Protein AF-A0A497DHI2-F1 (afdb_monomer)

Radius of gyration: 17.12 Å; Cα contacts (8 Å, |Δi|>4): 77; chains: 1; bounding box: 38×23×52 Å

Foldseek 3Di:
DLLLQLLQQLVVCVVPDPCSNLRS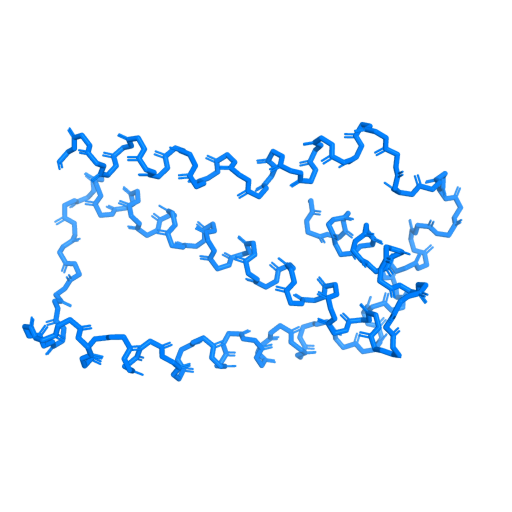LVLSLLLVVLLVVLVVLVCCLVVVDDPDQPDPDPVVSVVVCPVVSVVSSVVSCVVCDPVNVVVSVVVCPPPDRSNDPVNVVVSCCSRCVSVVVSCVSVVVD

Secondary structure (DSSP, 8-state):
-HHHHHHHHHHHHTTT-S-HHHHHHHHHHHHHHHHHHHHHHHHHHHH------S-S-HHHHHHHHHHHHHHHHHHHHHHT-HHHHHHHHHTTTTSS-S-SHHHHHHHHHHHHHHHHHHHHHHH--

Sequence (125 aa):
MYKLTFVYFYQLSQKRNPNPRFVALSYVALTALFQFAFLLGLFKYILGFIVHRFDENYSLNKLYLIPFVLLWLFVFEIIYNKKRTKRILDSYIDKPKVTNLKNTFLVLLFMLVPLIIGIYLFNNG

Solvent-accessible surface area (backbone atoms only — not comparable to full-atom values): 7063 Å² total; per-residue (Å²): 106,64,68,58,45,26,52,31,38,24,65,65,28,56,82,77,42,99,55,18,66,60,55,11,48,50,54,40,48,51,42,52,49,50,48,50,52,33,50,52,50,49,49,25,69,76,70,65,54,79,80,75,74,93,52,91,49,69,70,59,50,54,56,66,45,47,62,54,53,52,50,52,50,51,52,46,51,64,69,56,28,74,73,50,46,48,56,56,51,60,77,46,65,93,48,76,74,60,82,35,75,70,46,50,52,50,45,48,48,70,54,43,49,50,53,54,51,40,49,58,57,64,71,77,100

Structure (mmCIF, N/CA/C/O backbone):
data_AF-A0A497DHI2-F1
#
_entry.id   AF-A0A497DHI2-F1
#
loop_
_atom_site.group_PDB
_atom_site.id
_atom_site.type_symbol
_atom_site.label_atom_id
_atom_site.label_alt_id
_atom_site.label_comp_id
_atom_site.label_asym_id
_atom_site.label_entity_id
_atom_site.label_seq_id
_atom_site.pdbx_PDB_ins_code
_atom_site.Cartn_x
_atom_site.Cartn_y
_atom_site.Cartn_z
_atom_site.occupancy
_atom_site.B_iso_or_equiv
_atom_site.auth_seq_id
_atom_site.auth_comp_id
_atom_site.auth_asym_id
_atom_site.auth_atom_id
_atom_site.pdbx_PDB_model_num
ATOM 1 N N . MET A 1 1 ? 4.513 -4.452 6.847 1.00 86.94 1 MET A N 1
ATOM 2 C CA . MET A 1 1 ? 4.160 -3.017 6.776 1.00 86.94 1 MET A CA 1
ATOM 3 C C . MET A 1 1 ? 2.736 -2.765 6.300 1.00 86.94 1 MET A C 1
ATOM 5 O O . MET A 1 1 ? 2.036 -2.043 6.985 1.00 86.94 1 MET A O 1
ATOM 9 N N . TYR A 1 2 ? 2.229 -3.446 5.266 1.00 88.06 2 TYR A N 1
ATOM 10 C CA . TYR A 1 2 ? 0.840 -3.274 4.797 1.00 88.06 2 TYR A CA 1
ATOM 11 C C . TYR A 1 2 ? -0.266 -3.371 5.864 1.00 88.06 2 TYR A C 1
ATOM 13 O O . TYR A 1 2 ? -1.216 -2.598 5.820 1.00 88.06 2 TYR A O 1
ATOM 21 N N . LYS A 1 3 ? -0.153 -4.275 6.852 1.00 90.19 3 LYS A N 1
ATOM 22 C CA . LYS A 1 3 ? -1.099 -4.333 7.989 1.00 90.19 3 LYS A CA 1
ATOM 23 C C . LYS A 1 3 ? -1.042 -3.067 8.855 1.00 90.19 3 LYS A C 1
ATOM 25 O O . LYS A 1 3 ? -2.082 -2.555 9.239 1.00 90.19 3 LYS A O 1
ATOM 30 N N . LEU A 1 4 ? 0.161 -2.552 9.119 1.00 89.44 4 LEU A N 1
ATOM 31 C CA . LEU A 1 4 ? 0.370 -1.313 9.873 1.00 89.44 4 LEU A CA 1
ATOM 32 C C . LEU A 1 4 ? -0.211 -0.117 9.112 1.00 89.44 4 LEU A C 1
ATOM 34 O O . LEU A 1 4 ? -0.986 0.638 9.684 1.00 89.44 4 LEU A O 1
ATOM 38 N N . THR A 1 5 ? 0.103 0.002 7.819 1.00 90.25 5 THR A N 1
ATOM 39 C CA . THR A 1 5 ? -0.446 1.026 6.919 1.00 90.25 5 THR A CA 1
ATOM 40 C C . THR A 1 5 ? -1.971 0.969 6.882 1.00 90.25 5 THR A C 1
ATOM 42 O O . THR A 1 5 ? -2.628 1.994 7.041 1.00 90.25 5 THR A O 1
ATOM 45 N N . PHE A 1 6 ? -2.542 -0.234 6.764 1.00 92.56 6 PHE A N 1
ATOM 46 C CA . PHE A 1 6 ? -3.987 -0.438 6.814 1.00 92.56 6 PHE A CA 1
ATOM 47 C C . PHE A 1 6 ? -4.583 0.094 8.122 1.00 92.56 6 PHE A C 1
ATOM 49 O O . PHE A 1 6 ? -5.478 0.929 8.093 1.00 92.56 6 PHE A O 1
ATOM 56 N N . VAL A 1 7 ? -4.080 -0.357 9.276 1.00 91.31 7 VAL A N 1
ATOM 57 C CA . VAL A 1 7 ? -4.628 0.045 10.582 1.00 91.31 7 VAL A CA 1
ATOM 58 C C . VAL A 1 7 ? -4.444 1.544 10.827 1.00 91.31 7 VAL A C 1
ATOM 60 O O . VAL A 1 7 ? -5.351 2.188 11.347 1.00 91.31 7 VAL A O 1
ATOM 63 N N . TYR A 1 8 ? -3.317 2.115 10.400 1.00 91.94 8 TYR A N 1
ATOM 64 C CA . TYR A 1 8 ? -3.043 3.547 10.487 1.00 91.94 8 TYR A CA 1
ATOM 65 C C . TYR A 1 8 ? -4.104 4.372 9.747 1.00 91.94 8 TYR A C 1
ATOM 67 O O . TYR A 1 8 ? -4.775 5.211 10.351 1.00 91.94 8 TYR A O 1
ATOM 75 N N . PHE A 1 9 ? -4.316 4.095 8.456 1.00 91.50 9 PHE A N 1
ATOM 76 C CA . PHE A 1 9 ? -5.312 4.817 7.662 1.00 91.50 9 PHE A CA 1
ATOM 77 C C . PHE A 1 9 ? -6.747 4.479 8.073 1.00 91.50 9 PHE A C 1
ATOM 79 O O . PHE A 1 9 ? -7.627 5.332 7.961 1.00 91.50 9 PHE A O 1
ATOM 86 N N . TYR A 1 10 ? -6.993 3.281 8.604 1.00 90.88 10 TYR A N 1
ATOM 87 C CA . TYR A 1 10 ? -8.290 2.911 9.164 1.00 90.88 10 TYR A CA 1
ATOM 88 C C . TYR A 1 10 ? -8.628 3.783 10.375 1.00 90.88 10 TYR A C 1
ATOM 90 O O . TYR A 1 10 ? -9.668 4.431 10.382 1.00 90.88 10 TYR A O 1
ATOM 98 N N . GLN A 1 11 ? -7.728 3.877 11.361 1.00 89.44 11 GLN A N 1
ATOM 99 C CA . GLN A 1 11 ? -7.923 4.714 12.551 1.00 89.44 11 GLN A CA 1
ATOM 100 C C . GLN A 1 11 ? -8.042 6.204 12.195 1.00 89.44 11 GLN A C 1
ATOM 102 O O . GLN A 1 11 ? -8.853 6.918 12.785 1.00 89.44 11 GLN A O 1
ATOM 107 N N . LEU A 1 12 ? -7.272 6.674 11.207 1.00 89.00 12 LEU A N 1
ATOM 108 C CA . LEU A 1 12 ? -7.329 8.058 10.732 1.00 89.00 12 LEU A CA 1
ATOM 109 C C . LEU A 1 12 ? -8.665 8.382 10.044 1.00 89.00 12 LEU A C 1
ATOM 111 O O . LEU A 1 12 ? -9.247 9.443 10.271 1.00 89.00 12 LEU A O 1
ATOM 115 N N . SER A 1 13 ? -9.162 7.466 9.210 1.00 89.62 13 SER A N 1
ATOM 116 C CA . SER A 1 13 ? -10.398 7.654 8.442 1.00 89.62 13 SER A CA 1
ATOM 117 C C . SER A 1 13 ? -11.666 7.369 9.244 1.00 89.62 13 SER A C 1
ATOM 119 O O . SER A 1 13 ? -12.710 7.921 8.907 1.00 89.62 13 SER A O 1
ATOM 121 N N . GLN A 1 14 ? -11.581 6.600 10.334 1.00 86.38 14 GLN A N 1
ATOM 122 C CA . GLN A 1 14 ? -12.720 6.236 11.185 1.00 86.38 14 GLN A CA 1
ATOM 123 C C . GLN A 1 14 ? -13.479 7.452 11.734 1.00 86.38 14 GLN A C 1
ATOM 125 O O . GLN A 1 14 ? -14.683 7.375 11.945 1.00 86.38 14 GLN A O 1
ATOM 130 N N . LYS A 1 15 ? -12.793 8.585 11.932 1.00 77.88 15 LYS A N 1
ATOM 131 C CA . LYS A 1 15 ? -13.407 9.830 12.420 1.00 77.88 15 LYS A CA 1
ATOM 132 C C . LYS A 1 15 ? -14.066 10.684 11.333 1.00 77.88 15 LYS A C 1
ATOM 134 O O . LYS A 1 15 ? -14.764 11.630 11.669 1.00 77.88 15 LYS A O 1
ATOM 139 N N . ARG A 1 16 ? -13.779 10.426 10.054 1.00 78.19 16 ARG A N 1
ATOM 140 C CA . ARG A 1 16 ? -14.117 11.334 8.940 1.00 78.19 16 ARG A CA 1
ATOM 141 C C . ARG A 1 16 ? -14.923 10.678 7.824 1.00 78.19 16 ARG A C 1
ATOM 143 O O . ARG A 1 16 ? -15.524 11.396 7.038 1.00 78.19 16 ARG A O 1
ATOM 150 N N . ASN A 1 17 ? -14.920 9.349 7.724 1.00 85.25 17 ASN A N 1
ATOM 151 C CA . ASN A 1 17 ? -15.530 8.630 6.610 1.00 85.25 17 ASN A CA 1
ATOM 152 C C . ASN A 1 17 ? -16.463 7.515 7.098 1.00 85.25 17 ASN A C 1
ATOM 154 O O . ASN A 1 17 ? -16.069 6.756 7.984 1.00 85.25 17 ASN A O 1
ATOM 158 N N . PRO A 1 18 ? -17.641 7.335 6.466 1.00 81.31 18 PRO A N 1
ATOM 159 C CA . PRO A 1 18 ? -18.561 6.244 6.793 1.00 81.31 18 PRO A CA 1
ATOM 160 C C . PRO A 1 18 ? -17.996 4.861 6.426 1.00 81.31 18 PRO A C 1
ATOM 162 O O . PRO A 1 18 ? -18.377 3.860 7.022 1.00 81.31 18 PRO A O 1
ATOM 165 N N . ASN A 1 19 ? -17.038 4.799 5.490 1.00 86.94 19 ASN A N 1
ATOM 166 C CA . ASN A 1 19 ? -16.400 3.561 5.030 1.00 86.94 19 ASN A CA 1
ATOM 167 C C . ASN A 1 19 ? -14.870 3.575 5.246 1.00 86.94 19 ASN A C 1
ATOM 169 O O . ASN A 1 19 ? -14.105 3.550 4.277 1.00 86.94 19 ASN A O 1
ATOM 173 N N . PRO A 1 20 ? -14.382 3.568 6.503 1.00 86.75 20 PRO A N 1
ATOM 174 C CA . PRO A 1 20 ? -12.949 3.672 6.804 1.00 86.75 20 PRO A CA 1
ATOM 175 C C . PRO A 1 20 ? -12.135 2.478 6.287 1.00 86.75 20 PRO A C 1
ATOM 177 O O . PRO A 1 20 ? -10.962 2.615 5.943 1.00 86.75 20 PRO A O 1
ATOM 180 N N . ARG A 1 21 ? -12.770 1.302 6.154 1.00 89.25 21 ARG A N 1
ATOM 181 C CA . ARG A 1 21 ? -12.155 0.117 5.537 1.00 89.25 21 ARG A CA 1
ATOM 182 C C . ARG A 1 21 ? -11.713 0.399 4.108 1.00 89.25 21 ARG A C 1
ATOM 184 O O . ARG A 1 21 ? -10.576 0.097 3.767 1.00 89.25 21 ARG A O 1
ATOM 191 N N . PHE A 1 22 ? -12.613 0.945 3.294 1.00 88.50 22 PHE A N 1
ATOM 192 C CA . PHE A 1 22 ? -12.357 1.177 1.876 1.00 88.50 22 PHE A CA 1
ATOM 193 C C . PHE A 1 22 ? -11.248 2.213 1.682 1.00 88.50 22 PHE A C 1
ATOM 195 O O . PHE A 1 22 ? -10.345 2.013 0.876 1.00 88.50 22 PHE A O 1
ATOM 202 N N . VAL A 1 23 ? -11.254 3.273 2.495 1.00 89.94 23 VAL A N 1
ATOM 203 C CA . VAL A 1 23 ? -10.193 4.290 2.494 1.00 89.94 23 VAL A CA 1
ATOM 204 C C . VAL A 1 23 ? -8.840 3.660 2.833 1.00 89.94 23 VAL A C 1
ATOM 206 O O . VAL A 1 23 ? -7.890 3.782 2.064 1.00 89.94 23 VAL A O 1
ATOM 209 N N . ALA A 1 24 ? -8.751 2.927 3.946 1.00 91.12 24 ALA A N 1
ATOM 210 C CA . ALA A 1 24 ? -7.517 2.264 4.365 1.00 91.12 24 ALA A CA 1
ATOM 211 C C . ALA A 1 24 ? -6.993 1.260 3.329 1.00 91.12 24 ALA A C 1
ATOM 213 O O . ALA A 1 24 ? -5.791 1.184 3.071 1.00 91.12 24 ALA A O 1
ATOM 214 N N . LEU A 1 25 ? -7.904 0.503 2.723 1.00 91.94 25 LEU A N 1
ATOM 215 C CA . LEU A 1 25 ? -7.607 -0.446 1.661 1.00 91.94 25 LEU A CA 1
ATOM 216 C C . LEU A 1 25 ? -7.069 0.254 0.418 1.00 91.94 25 LEU A C 1
ATOM 218 O O . LEU A 1 25 ? -6.064 -0.193 -0.121 1.00 91.94 25 LEU A O 1
ATOM 222 N N . SER A 1 26 ? -7.677 1.370 0.018 1.00 89.44 26 SER A N 1
ATOM 223 C CA . SER A 1 26 ? -7.248 2.158 -1.140 1.00 89.44 26 SER A CA 1
ATOM 224 C C . SER A 1 26 ? -5.804 2.635 -0.983 1.00 89.44 26 SER A C 1
ATOM 226 O O . SER A 1 26 ? -5.004 2.468 -1.898 1.00 89.44 26 SER A O 1
ATOM 228 N N . TYR A 1 27 ? -5.422 3.136 0.200 1.00 91.12 27 TYR A N 1
ATOM 229 C CA . TYR A 1 27 ? -4.034 3.532 0.473 1.00 91.12 27 TYR A CA 1
ATOM 230 C C . TYR A 1 27 ? -3.058 2.358 0.405 1.00 91.12 27 TYR A C 1
ATOM 232 O O . TYR A 1 27 ? -1.964 2.487 -0.143 1.00 91.12 27 TYR A O 1
ATOM 240 N N . VAL A 1 28 ? -3.439 1.199 0.941 1.00 93.06 28 VAL A N 1
ATOM 241 C CA . VAL A 1 28 ? -2.615 -0.014 0.868 1.00 93.06 28 VAL A CA 1
ATOM 242 C C . VAL A 1 28 ? -2.483 -0.502 -0.575 1.00 93.06 28 VAL A C 1
ATOM 244 O O . VAL A 1 28 ? -1.369 -0.799 -1.002 1.00 93.06 28 VAL A O 1
ATOM 247 N N . ALA A 1 29 ? -3.578 -0.525 -1.333 1.00 91.69 29 ALA A N 1
ATOM 248 C CA . ALA A 1 29 ? -3.592 -0.921 -2.736 1.00 91.69 29 ALA A CA 1
ATOM 249 C C . ALA A 1 29 ? -2.731 0.019 -3.588 1.00 91.69 29 ALA A C 1
ATOM 251 O O . ALA A 1 29 ? -1.915 -0.455 -4.372 1.00 91.69 29 ALA A O 1
ATOM 252 N N . LEU A 1 30 ? -2.843 1.334 -3.385 1.00 90.25 30 LEU A N 1
ATOM 253 C CA . LEU A 1 30 ? -2.023 2.345 -4.056 1.00 90.25 30 LEU A CA 1
ATOM 254 C C . LEU A 1 30 ? -0.534 2.184 -3.717 1.00 90.25 30 LEU A C 1
ATOM 256 O O . LEU A 1 30 ? 0.318 2.218 -4.598 1.00 90.25 30 LEU A O 1
ATOM 260 N N . THR A 1 31 ? -0.217 1.950 -2.440 1.00 91.88 31 THR A N 1
ATOM 261 C CA . THR A 1 31 ? 1.165 1.721 -1.992 1.00 91.88 31 THR A CA 1
ATOM 262 C C . THR A 1 31 ? 1.757 0.482 -2.658 1.00 91.88 31 THR A C 1
ATOM 264 O O . THR A 1 31 ? 2.888 0.511 -3.139 1.00 91.88 31 THR A O 1
ATOM 267 N N . ALA A 1 32 ? 0.983 -0.603 -2.711 1.00 91.44 32 ALA A N 1
ATOM 268 C CA . ALA A 1 32 ? 1.396 -1.834 -3.368 1.00 91.44 32 ALA A CA 1
ATOM 269 C C . ALA A 1 32 ? 1.554 -1.652 -4.883 1.00 91.44 32 ALA A C 1
ATOM 271 O O . ALA A 1 32 ? 2.508 -2.173 -5.452 1.00 91.44 32 ALA A O 1
ATOM 272 N N . LEU A 1 33 ? 0.675 -0.871 -5.519 1.00 89.81 33 LEU A N 1
ATOM 273 C CA . LEU A 1 33 ? 0.770 -0.531 -6.938 1.00 89.81 33 LEU A CA 1
ATOM 274 C C . LEU A 1 33 ? 2.077 0.216 -7.240 1.00 89.81 33 LEU A C 1
ATOM 276 O O . LEU A 1 33 ? 2.789 -0.155 -8.167 1.00 89.81 33 LEU A O 1
ATOM 280 N N . PHE A 1 34 ? 2.430 1.229 -6.440 1.00 88.19 34 PHE A N 1
ATOM 281 C CA . PHE A 1 34 ? 3.683 1.965 -6.624 1.00 88.19 34 PHE A CA 1
ATOM 282 C C . PHE A 1 34 ? 4.916 1.099 -6.395 1.00 88.19 34 PHE A C 1
ATOM 284 O O . PHE A 1 34 ? 5.871 1.189 -7.160 1.00 88.19 34 PHE A O 1
ATOM 291 N N . GLN A 1 35 ? 4.900 0.231 -5.383 1.00 90.44 35 GLN A N 1
ATOM 292 C CA . GLN A 1 35 ? 6.001 -0.705 -5.150 1.00 90.44 35 GLN A CA 1
ATOM 293 C C . GLN A 1 35 ? 6.145 -1.709 -6.294 1.00 90.44 35 GLN A C 1
ATOM 295 O O . GLN A 1 35 ? 7.260 -2.006 -6.713 1.00 90.44 35 GLN A O 1
ATOM 300 N N . PHE A 1 36 ? 5.030 -2.196 -6.835 1.00 89.19 36 PHE A N 1
ATOM 301 C CA . PHE A 1 36 ? 5.037 -3.076 -7.994 1.00 89.19 36 PHE A CA 1
ATOM 302 C C . PHE A 1 36 ? 5.571 -2.364 -9.245 1.00 89.19 36 PHE A C 1
ATOM 304 O O . PHE A 1 36 ? 6.455 -2.890 -9.916 1.00 89.19 36 PHE A O 1
ATOM 311 N N . ALA A 1 37 ? 5.108 -1.140 -9.516 1.00 85.31 37 ALA A N 1
ATOM 312 C CA . ALA A 1 37 ? 5.610 -0.317 -10.614 1.00 85.31 37 ALA A CA 1
ATOM 313 C C . ALA A 1 37 ? 7.112 -0.018 -10.470 1.00 85.31 37 ALA A C 1
ATOM 315 O O . ALA A 1 37 ? 7.852 -0.104 -11.448 1.00 85.31 37 ALA A O 1
ATOM 316 N N . PHE A 1 38 ? 7.574 0.269 -9.250 1.00 88.25 38 PHE A N 1
ATOM 317 C CA . PHE A 1 38 ? 8.991 0.449 -8.946 1.00 88.25 38 PHE A CA 1
ATOM 318 C C . PHE A 1 38 ? 9.803 -0.813 -9.252 1.00 88.25 38 PHE A C 1
ATOM 320 O O . PHE A 1 38 ? 10.817 -0.727 -9.940 1.00 88.25 38 PHE A O 1
ATOM 327 N N . LEU A 1 39 ? 9.345 -1.986 -8.801 1.00 89.12 39 LEU A N 1
ATOM 328 C CA . LEU A 1 39 ? 10.010 -3.258 -9.092 1.00 89.12 39 LEU A CA 1
ATOM 329 C C . LEU A 1 39 ? 10.066 -3.535 -10.596 1.00 89.12 39 LEU A C 1
ATOM 331 O O . LEU A 1 39 ? 11.124 -3.900 -11.094 1.00 89.12 39 LEU A O 1
ATOM 335 N N . LEU A 1 40 ? 8.973 -3.315 -11.333 1.00 84.69 40 LEU A N 1
ATOM 336 C CA . LEU A 1 40 ? 8.967 -3.453 -12.793 1.00 84.69 40 LEU A CA 1
ATOM 337 C C . LEU A 1 40 ? 9.971 -2.511 -13.466 1.00 84.69 40 LEU A C 1
ATOM 339 O O . LEU A 1 40 ? 10.702 -2.935 -14.359 1.00 84.69 40 LEU A O 1
ATOM 343 N N . GLY A 1 41 ? 10.036 -1.254 -13.024 1.00 83.50 41 GLY A N 1
ATOM 344 C CA . GLY A 1 41 ? 11.032 -0.301 -13.507 1.00 83.50 41 GLY A CA 1
ATOM 345 C C . GLY A 1 41 ? 12.460 -0.756 -13.202 1.00 83.50 41 GLY A C 1
ATOM 346 O O . GLY A 1 41 ? 13.328 -0.669 -14.065 1.00 83.50 41 GLY A O 1
ATOM 347 N N . LEU A 1 42 ? 12.697 -1.312 -12.012 1.00 86.38 42 LEU A N 1
ATOM 348 C CA . LEU A 1 42 ? 14.000 -1.829 -11.603 1.00 86.38 42 LEU A CA 1
ATOM 349 C C . LEU A 1 42 ? 14.408 -3.043 -12.449 1.00 86.38 42 LEU A C 1
ATOM 351 O O . LEU A 1 42 ? 15.535 -3.101 -12.933 1.00 86.38 42 LEU A O 1
ATOM 355 N N . PHE A 1 43 ? 13.487 -3.979 -12.696 1.00 85.00 43 PHE A N 1
ATOM 356 C CA . PHE A 1 43 ? 13.722 -5.103 -13.604 1.00 85.00 43 PHE A CA 1
ATOM 357 C C . PHE A 1 43 ? 14.023 -4.629 -15.023 1.00 85.00 43 PHE A C 1
ATOM 359 O O . PHE A 1 43 ? 14.955 -5.137 -15.638 1.00 85.00 43 PHE A O 1
ATOM 366 N N . LYS A 1 44 ? 13.290 -3.632 -15.531 1.00 82.62 44 LYS A N 1
ATOM 367 C CA . LYS A 1 44 ? 13.585 -3.015 -16.828 1.00 82.62 44 LYS A CA 1
ATOM 368 C C . LYS A 1 44 ? 14.984 -2.395 -16.853 1.00 82.62 44 LYS A C 1
ATOM 370 O O . LYS A 1 44 ? 15.704 -2.603 -17.821 1.00 82.62 44 LYS A O 1
ATOM 375 N N . TYR A 1 45 ? 15.359 -1.659 -15.809 1.00 82.31 45 TYR A N 1
ATOM 376 C CA . TYR A 1 45 ? 16.665 -1.008 -15.707 1.00 82.31 45 TYR A CA 1
ATOM 377 C C . TYR A 1 45 ? 17.817 -2.023 -15.678 1.00 82.31 45 TYR A C 1
ATOM 379 O O . TYR A 1 45 ? 18.809 -1.843 -16.372 1.00 82.31 45 TYR A O 1
ATOM 387 N N . ILE A 1 46 ? 17.669 -3.117 -14.922 1.00 85.31 46 ILE A N 1
ATOM 388 C CA . ILE A 1 46 ? 18.721 -4.133 -14.758 1.00 85.31 46 ILE A CA 1
ATOM 389 C C . ILE A 1 46 ? 18.793 -5.092 -15.954 1.00 85.31 46 ILE A C 1
ATOM 391 O O . ILE A 1 46 ? 19.880 -5.417 -16.418 1.00 85.31 46 ILE A O 1
ATOM 395 N N . LEU A 1 47 ? 17.648 -5.586 -16.434 1.00 83.50 47 LEU A N 1
ATOM 396 C CA . LEU A 1 47 ? 17.578 -6.637 -17.460 1.00 83.50 47 LEU A CA 1
ATOM 397 C C . LEU A 1 47 ? 17.446 -6.083 -18.884 1.00 83.50 47 LEU A C 1
ATOM 399 O O . LEU A 1 47 ? 17.426 -6.857 -19.837 1.00 83.50 47 LEU A O 1
ATOM 403 N N . GLY A 1 48 ? 17.284 -4.766 -19.042 1.00 72.31 48 GLY A N 1
ATOM 404 C CA . GLY A 1 48 ? 17.041 -4.137 -20.340 1.00 72.31 48 GLY A CA 1
ATOM 405 C C . GLY A 1 48 ? 15.696 -4.512 -20.974 1.00 72.31 48 GLY A C 1
ATOM 406 O O . GLY A 1 48 ? 15.514 -4.333 -22.176 1.00 72.31 48 GLY A O 1
ATOM 407 N N . PHE A 1 49 ? 14.738 -5.051 -20.207 1.00 69.50 49 PHE A N 1
ATOM 408 C CA . PHE A 1 49 ? 13.468 -5.527 -20.760 1.00 69.50 49 PHE A CA 1
ATOM 409 C C . PHE A 1 49 ? 12.601 -4.355 -21.251 1.00 69.50 49 PHE A C 1
ATOM 411 O O . PHE A 1 49 ? 12.117 -3.536 -20.464 1.00 69.50 49 PHE A O 1
ATOM 418 N N . ILE A 1 50 ? 12.372 -4.268 -22.562 1.00 65.62 50 ILE A N 1
ATOM 419 C CA . ILE A 1 50 ? 11.563 -3.204 -23.161 1.00 65.62 50 ILE A CA 1
ATOM 420 C C . ILE A 1 50 ? 10.082 -3.568 -23.024 1.00 65.62 50 ILE A C 1
ATOM 422 O O . ILE A 1 50 ? 9.537 -4.359 -23.794 1.00 65.62 50 ILE A O 1
ATOM 426 N N . VAL A 1 51 ? 9.405 -2.945 -22.056 1.00 64.56 51 VAL A N 1
ATOM 427 C CA . VAL A 1 51 ? 7.937 -2.886 -22.063 1.00 64.56 51 VAL A CA 1
ATOM 428 C C . VAL A 1 51 ? 7.531 -2.030 -23.259 1.00 64.56 51 VAL A C 1
ATOM 430 O O . VAL A 1 51 ? 7.724 -0.811 -23.250 1.00 64.56 51 VAL A O 1
ATOM 433 N N . HIS A 1 52 ? 7.042 -2.685 -24.308 1.00 64.75 52 HIS A N 1
ATOM 434 C CA . HIS A 1 52 ? 6.595 -2.018 -25.522 1.00 64.75 52 HIS A CA 1
ATOM 435 C C . HIS A 1 52 ? 5.383 -1.144 -25.205 1.00 64.75 52 HIS A C 1
ATOM 437 O O . HIS A 1 52 ? 4.501 -1.529 -24.433 1.00 64.75 52 HIS A O 1
ATOM 443 N N . ARG A 1 53 ? 5.359 0.060 -25.779 1.00 66.00 53 ARG A N 1
ATOM 444 C CA . ARG A 1 53 ? 4.177 0.917 -25.710 1.00 66.00 53 ARG A CA 1
ATOM 445 C C . ARG A 1 53 ? 3.089 0.279 -26.569 1.00 66.00 53 ARG A C 1
ATOM 447 O O . ARG A 1 53 ? 3.384 -0.194 -27.661 1.00 66.00 53 ARG A O 1
ATOM 454 N N . PHE A 1 54 ? 1.860 0.259 -26.062 1.00 68.75 54 PHE A N 1
ATOM 455 C CA . PHE A 1 54 ? 0.717 -0.245 -26.825 1.00 68.75 54 PHE A CA 1
ATOM 456 C C . PHE A 1 54 ? 0.345 0.713 -27.960 1.00 68.75 54 PHE A C 1
ATOM 458 O O . PHE A 1 54 ? -0.059 0.264 -29.024 1.00 68.75 54 PHE A O 1
ATOM 465 N N . ASP A 1 55 ? 0.514 2.017 -27.728 1.00 74.19 55 ASP A N 1
ATOM 466 C CA . ASP A 1 55 ? 0.255 3.079 -28.697 1.00 74.19 55 ASP A CA 1
ATOM 467 C C . ASP A 1 55 ? 1.288 4.215 -28.534 1.00 74.19 55 ASP A C 1
ATOM 469 O O . ASP A 1 55 ? 1.867 4.388 -27.455 1.00 74.19 55 ASP A O 1
ATOM 473 N N . GLU A 1 56 ? 1.546 5.010 -29.571 1.00 76.19 56 GLU A N 1
ATOM 474 C CA . GLU A 1 56 ? 2.402 6.203 -29.460 1.00 76.19 56 GLU A CA 1
ATOM 475 C C . GLU A 1 56 ? 1.692 7.351 -28.727 1.00 76.19 56 GLU A C 1
ATOM 477 O O . GLU A 1 56 ? 2.332 8.204 -28.104 1.00 76.19 56 GLU A O 1
ATOM 482 N N . ASN A 1 57 ? 0.359 7.338 -28.718 1.00 81.62 57 ASN A N 1
ATOM 483 C CA . ASN A 1 57 ? -0.457 8.325 -28.045 1.00 81.62 57 ASN A CA 1
ATOM 484 C C . ASN A 1 57 ? -0.490 8.081 -26.527 1.00 81.62 57 ASN A C 1
ATOM 486 O O . ASN A 1 57 ? -1.079 7.128 -26.005 1.00 81.62 57 ASN A O 1
ATOM 490 N N . TYR A 1 58 ? 0.110 9.013 -25.788 1.00 73.12 58 TYR A N 1
ATOM 491 C CA . TYR A 1 58 ? 0.171 8.996 -24.328 1.00 73.12 58 TYR A CA 1
ATOM 492 C C . TYR A 1 58 ? -1.213 8.916 -23.660 1.00 73.12 58 TYR A C 1
ATOM 494 O O . TYR A 1 58 ? -1.368 8.253 -22.630 1.00 73.12 58 TYR A O 1
ATOM 502 N N . SER A 1 59 ? -2.231 9.546 -24.250 1.00 78.38 59 SER A N 1
ATOM 503 C CA . SER A 1 59 ? -3.594 9.544 -23.710 1.00 78.38 59 SER A CA 1
ATOM 504 C C . SER A 1 59 ? -4.264 8.174 -23.831 1.00 78.38 59 SER A C 1
ATOM 506 O O . SER A 1 59 ? -4.937 7.743 -22.895 1.00 78.38 59 SER A O 1
ATOM 508 N N . LEU A 1 60 ? -4.033 7.455 -24.934 1.00 78.00 60 LEU A N 1
ATOM 509 C CA . LEU A 1 60 ? -4.570 6.104 -25.127 1.00 78.00 60 LEU A CA 1
ATOM 510 C C . LEU A 1 60 ? -3.904 5.104 -24.177 1.00 78.00 60 LEU A C 1
ATOM 512 O O . LEU A 1 60 ? -4.597 4.331 -23.518 1.00 78.00 60 LEU A O 1
ATOM 516 N N . ASN A 1 61 ? -2.585 5.199 -23.988 1.00 76.44 61 ASN A N 1
ATOM 517 C CA . ASN A 1 61 ? -1.865 4.374 -23.010 1.00 76.44 61 ASN A CA 1
ATOM 518 C C . ASN A 1 61 ? -2.399 4.542 -21.576 1.00 76.44 61 ASN A C 1
ATOM 520 O O . ASN A 1 61 ? -2.488 3.567 -20.829 1.00 76.44 61 ASN A O 1
ATOM 524 N N . LYS A 1 62 ? -2.798 5.762 -21.182 1.00 76.19 62 LYS A N 1
ATOM 525 C CA . LYS A 1 62 ? -3.453 5.998 -19.884 1.00 76.19 62 LYS A CA 1
ATOM 526 C C . LYS A 1 62 ? -4.797 5.290 -19.779 1.00 76.19 62 LYS A C 1
ATOM 528 O O . LYS A 1 62 ? -5.118 4.769 -18.715 1.00 76.19 62 LYS A O 1
ATOM 533 N N . LEU A 1 63 ? -5.573 5.270 -20.858 1.00 84.19 63 LEU A N 1
ATOM 534 C CA . LEU A 1 63 ? -6.885 4.631 -20.873 1.00 84.19 63 LEU A CA 1
ATOM 535 C C . LEU A 1 63 ? -6.765 3.115 -20.686 1.00 84.19 63 L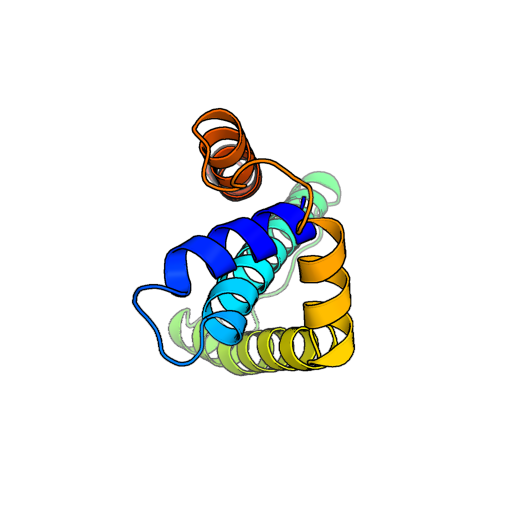EU A C 1
ATOM 537 O O . LEU A 1 63 ? -7.504 2.541 -19.891 1.00 84.19 63 LEU A O 1
ATOM 541 N N . TYR A 1 64 ? -5.770 2.487 -21.318 1.00 81.75 64 TYR A N 1
ATOM 542 C CA . TYR A 1 64 ? -5.477 1.059 -21.142 1.00 81.75 64 TYR A CA 1
ATOM 543 C C . TYR A 1 64 ? -5.023 0.689 -19.721 1.00 81.75 64 TYR A C 1
ATOM 545 O O . TYR A 1 64 ? -5.209 -0.447 -19.287 1.00 81.75 64 TYR A O 1
ATOM 553 N N . LEU A 1 65 ? -4.485 1.644 -18.957 1.00 81.69 65 LEU A N 1
ATOM 554 C CA . LEU A 1 65 ? -4.140 1.448 -17.547 1.00 81.69 65 LEU A CA 1
ATOM 555 C C . LEU A 1 65 ? -5.367 1.435 -16.623 1.00 81.69 65 LEU A C 1
ATOM 557 O O . LEU A 1 65 ? -5.306 0.827 -15.555 1.00 81.69 65 LEU A O 1
ATOM 561 N N . ILE A 1 66 ? -6.484 2.063 -17.007 1.00 86.25 66 ILE A N 1
ATOM 562 C CA . ILE A 1 66 ? -7.675 2.165 -16.148 1.00 86.25 66 ILE A CA 1
ATOM 563 C C . ILE A 1 66 ? -8.250 0.779 -15.798 1.00 86.25 66 ILE A C 1
ATOM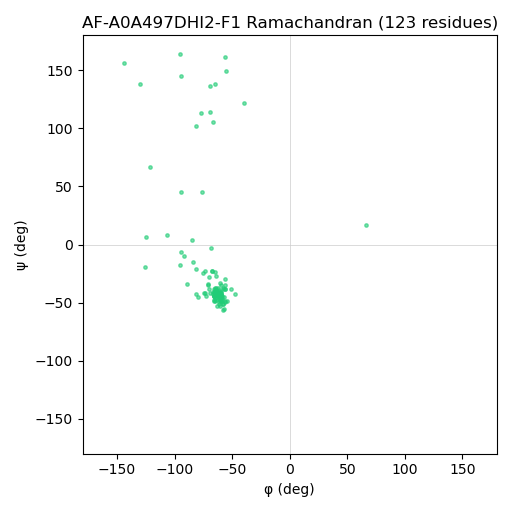 565 O O . ILE A 1 66 ? -8.410 0.514 -14.603 1.00 86.25 66 ILE A O 1
ATOM 569 N N . PRO A 1 67 ? -8.507 -0.141 -16.755 1.00 87.88 67 PRO A N 1
ATOM 570 C CA . PRO A 1 67 ? -8.970 -1.492 -16.437 1.00 87.88 67 PRO A CA 1
ATOM 571 C C . PRO A 1 67 ? -8.029 -2.237 -15.487 1.00 87.88 67 PRO A C 1
ATOM 573 O O . PRO A 1 67 ? -8.492 -2.925 -14.579 1.00 87.88 67 PRO A O 1
ATOM 576 N N . PHE A 1 68 ? -6.714 -2.059 -15.648 1.00 87.44 68 PHE A N 1
ATOM 577 C CA . PHE A 1 68 ? -5.719 -2.671 -14.771 1.00 87.44 68 PHE A CA 1
ATOM 578 C C . PHE A 1 68 ? -5.805 -2.123 -13.340 1.00 87.44 68 PHE A C 1
ATOM 580 O O . PHE A 1 68 ? -5.812 -2.896 -12.383 1.00 87.44 68 PHE A O 1
ATOM 587 N N . VAL A 1 69 ? -5.934 -0.802 -13.176 1.00 86.56 69 VAL A N 1
ATOM 588 C CA . VAL A 1 69 ? -6.103 -0.169 -11.857 1.00 86.56 69 VAL A CA 1
ATOM 589 C C . VAL A 1 69 ? -7.415 -0.603 -11.196 1.00 86.56 69 VAL A C 1
ATOM 591 O O . VAL A 1 69 ? -7.431 -0.895 -10.000 1.00 86.56 69 VAL A O 1
ATOM 594 N N . LEU A 1 70 ? -8.510 -0.697 -11.955 1.00 89.00 70 LEU A N 1
ATOM 595 C CA . LEU A 1 70 ? -9.795 -1.180 -11.440 1.00 89.00 70 LEU A CA 1
ATOM 596 C C . LEU A 1 70 ? -9.711 -2.644 -10.993 1.00 89.00 70 LEU A C 1
ATOM 598 O O . LEU A 1 70 ? -10.148 -2.970 -9.887 1.00 89.00 70 LEU A O 1
ATOM 602 N N . LEU A 1 71 ? -9.098 -3.511 -11.805 1.00 90.75 71 LEU A N 1
ATOM 603 C CA . LEU A 1 71 ? -8.852 -4.910 -11.453 1.00 90.75 71 LEU A CA 1
ATOM 604 C C . LEU A 1 71 ? -7.988 -5.016 -10.189 1.00 90.75 71 LEU A C 1
ATOM 606 O O . LEU A 1 71 ? -8.287 -5.806 -9.296 1.00 90.75 71 LEU A O 1
ATOM 610 N N . TRP A 1 72 ? -6.950 -4.187 -10.080 1.00 89.44 72 TRP A N 1
ATOM 611 C CA . TRP A 1 72 ? -6.071 -4.138 -8.915 1.00 89.44 72 TRP A CA 1
ATOM 612 C C . TRP A 1 72 ? -6.832 -3.796 -7.631 1.00 89.44 72 TRP A C 1
ATOM 614 O O . TRP A 1 72 ? -6.714 -4.500 -6.625 1.00 89.44 72 TRP A O 1
ATOM 624 N N . LEU A 1 73 ? -7.665 -2.752 -7.666 1.00 88.06 73 LEU A N 1
ATOM 625 C CA . LEU A 1 73 ? -8.510 -2.376 -6.531 1.00 88.06 73 LEU A CA 1
ATOM 626 C C . LEU A 1 73 ? -9.506 -3.486 -6.176 1.00 88.06 73 LEU A C 1
ATOM 628 O O . LEU A 1 73 ? -9.681 -3.796 -4.997 1.00 88.06 73 LEU A O 1
ATOM 632 N N . PHE A 1 74 ? -10.106 -4.125 -7.181 1.00 89.44 74 PHE A N 1
ATOM 633 C CA . PHE A 1 74 ? -11.034 -5.237 -6.984 1.00 89.44 74 PHE A CA 1
ATOM 634 C C . PHE A 1 74 ? -10.367 -6.441 -6.302 1.00 89.44 74 PHE A C 1
ATOM 636 O O . PHE A 1 74 ? -10.908 -6.992 -5.341 1.00 89.44 74 PHE A O 1
ATOM 643 N N . VAL A 1 75 ? -9.151 -6.809 -6.721 1.00 91.75 75 VAL A N 1
ATOM 644 C CA . VAL A 1 75 ? -8.365 -7.864 -6.065 1.00 91.75 75 VAL A CA 1
ATOM 645 C C . VAL A 1 75 ? -8.097 -7.507 -4.602 1.00 91.75 75 VAL A C 1
ATOM 647 O O . VAL A 1 75 ? -8.263 -8.353 -3.721 1.00 91.75 75 VAL A O 1
ATOM 650 N N . PHE A 1 76 ? -7.735 -6.256 -4.308 1.00 89.31 76 PHE A N 1
ATOM 651 C CA . PHE A 1 76 ? -7.513 -5.827 -2.927 1.00 89.31 76 PHE A CA 1
ATOM 652 C C . PHE A 1 76 ? -8.791 -5.867 -2.082 1.00 89.31 76 PHE A C 1
ATOM 654 O O . PHE A 1 76 ? -8.711 -6.290 -0.928 1.00 89.31 76 PHE A O 1
ATOM 661 N N . GLU A 1 77 ? -9.953 -5.515 -2.637 1.00 87.62 77 GLU A N 1
ATOM 662 C CA . GLU A 1 77 ? -11.257 -5.648 -1.964 1.00 87.62 77 GLU A CA 1
ATOM 663 C C . GLU A 1 77 ? -11.555 -7.109 -1.584 1.00 87.62 77 GLU A C 1
ATOM 665 O O . GLU A 1 77 ? -11.975 -7.386 -0.456 1.00 87.62 77 GLU A O 1
ATOM 670 N N . ILE A 1 78 ? -11.251 -8.065 -2.470 1.00 89.81 78 ILE A N 1
ATOM 671 C CA . ILE A 1 78 ? -11.384 -9.502 -2.179 1.00 89.81 78 ILE A CA 1
ATOM 672 C C . ILE A 1 78 ? -10.399 -9.935 -1.085 1.00 89.81 78 ILE A C 1
ATOM 674 O O . ILE A 1 78 ? -10.778 -10.615 -0.123 1.00 89.81 78 ILE A O 1
ATOM 678 N N . ILE A 1 79 ? -9.127 -9.538 -1.204 1.00 88.12 79 ILE A N 1
ATOM 679 C CA . ILE A 1 79 ? -8.067 -9.901 -0.254 1.00 88.12 79 ILE A CA 1
ATOM 680 C C . ILE A 1 79 ? -8.394 -9.370 1.144 1.00 88.12 79 ILE A C 1
ATOM 682 O O . ILE A 1 79 ? -8.260 -10.108 2.123 1.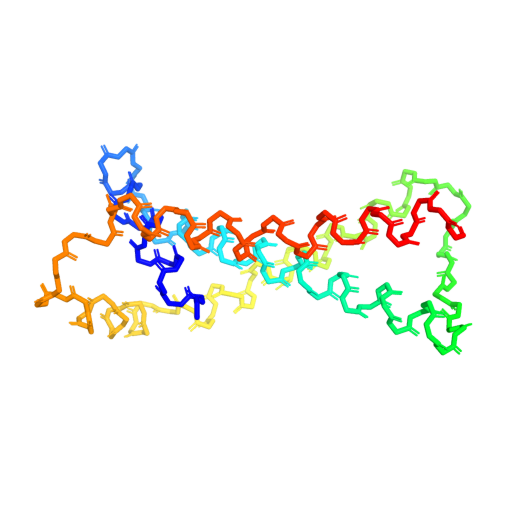00 88.12 79 ILE A O 1
ATOM 686 N N . TYR A 1 80 ? -8.834 -8.116 1.248 1.00 86.38 80 TYR A N 1
ATOM 687 C CA . TYR A 1 80 ? -9.202 -7.432 2.490 1.00 86.38 80 TYR A CA 1
ATOM 688 C C . TYR A 1 80 ? -10.706 -7.540 2.775 1.00 86.38 80 TYR A C 1
ATOM 690 O O . TYR A 1 80 ? -11.358 -6.586 3.206 1.00 86.38 80 TYR A O 1
ATOM 698 N N . ASN A 1 81 ? -11.253 -8.745 2.605 1.00 86.94 81 ASN A N 1
ATOM 699 C CA . ASN A 1 81 ? -12.626 -9.028 2.995 1.00 86.94 81 ASN A CA 1
ATOM 700 C C . ASN A 1 81 ? -12.885 -8.720 4.486 1.00 86.94 81 ASN A C 1
ATOM 702 O O . ASN A 1 81 ? -11.974 -8.691 5.323 1.00 86.94 81 ASN A O 1
ATOM 706 N N . LYS A 1 82 ? -14.168 -8.572 4.846 1.00 84.31 82 LYS A N 1
ATOM 707 C CA . LYS A 1 82 ? -14.611 -8.255 6.220 1.00 84.31 82 LYS A CA 1
ATOM 708 C C . LYS A 1 82 ? -13.943 -9.138 7.288 1.00 84.31 82 LYS A C 1
ATOM 710 O O . LYS A 1 82 ? -13.512 -8.628 8.320 1.00 84.31 82 LYS A O 1
ATOM 715 N N . LYS A 1 83 ? -13.811 -10.448 7.032 1.00 86.12 83 LYS A N 1
ATOM 716 C CA . LYS A 1 83 ? -13.216 -11.416 7.974 1.00 86.12 83 LYS A CA 1
ATOM 717 C C . LYS A 1 83 ? -11.722 -11.165 8.200 1.00 86.12 83 LYS A C 1
ATOM 719 O O . LYS A 1 83 ? -11.237 -11.306 9.321 1.00 86.12 83 LYS A O 1
ATOM 724 N N . ARG A 1 84 ? -10.971 -10.834 7.149 1.00 86.25 84 ARG A N 1
ATOM 725 C CA . ARG A 1 84 ? -9.536 -10.542 7.243 1.00 86.25 84 ARG A CA 1
ATOM 726 C C . ARG A 1 84 ? -9.296 -9.173 7.861 1.00 86.25 84 ARG A C 1
ATOM 728 O O . ARG A 1 84 ? -8.427 -9.066 8.717 1.00 86.25 84 ARG A O 1
ATOM 735 N N . THR A 1 85 ? -10.081 -8.161 7.488 1.00 86.75 85 THR A N 1
ATOM 736 C CA . THR A 1 85 ? -10.032 -6.835 8.117 1.00 86.75 85 THR A CA 1
ATOM 737 C C . THR A 1 85 ? -10.221 -6.937 9.622 1.00 86.75 85 THR A C 1
ATOM 739 O O . THR A 1 85 ? -9.396 -6.405 10.355 1.00 86.75 85 THR A O 1
ATOM 742 N N . LYS A 1 86 ? -11.248 -7.668 10.079 1.00 87.88 86 LYS A N 1
ATOM 743 C CA . LYS A 1 86 ? -11.494 -7.867 11.511 1.00 87.88 86 LYS A CA 1
ATOM 744 C C . LYS A 1 86 ? -10.281 -8.499 12.200 1.00 87.88 86 LYS A C 1
ATOM 746 O O . LYS A 1 86 ? -9.737 -7.898 13.109 1.00 87.88 86 LYS A O 1
ATOM 751 N N . ARG A 1 87 ? -9.752 -9.607 11.665 1.00 90.06 87 ARG A N 1
ATOM 752 C CA . ARG A 1 87 ? -8.526 -10.244 12.190 1.00 90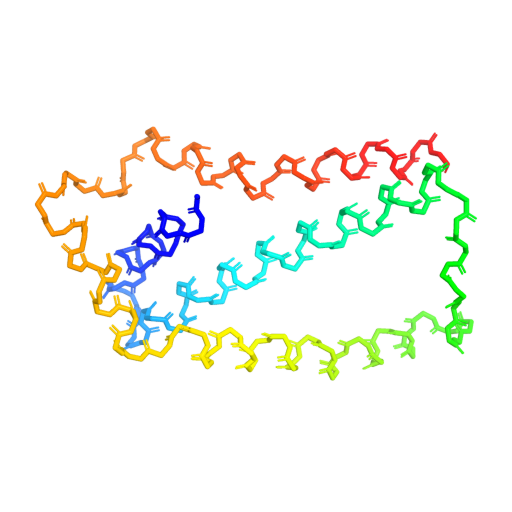.06 87 ARG A CA 1
ATOM 753 C C . ARG A 1 87 ? -7.317 -9.305 12.244 1.00 90.06 87 ARG A C 1
ATOM 755 O O . ARG A 1 87 ? -6.518 -9.383 13.172 1.00 90.06 87 ARG A O 1
ATOM 762 N N . ILE A 1 88 ? -7.148 -8.440 11.240 1.00 88.38 88 ILE A N 1
ATOM 763 C CA . ILE A 1 88 ? -6.076 -7.440 11.246 1.00 88.38 88 ILE A CA 1
ATOM 764 C C . ILE A 1 88 ? -6.318 -6.438 12.373 1.00 88.38 88 ILE A C 1
ATOM 766 O O . ILE A 1 88 ? -5.395 -6.197 13.135 1.00 88.38 88 ILE A O 1
ATOM 770 N N . LEU A 1 89 ? -7.523 -5.889 12.511 1.00 88.00 89 LEU A N 1
ATOM 771 C CA . LEU A 1 89 ? -7.837 -4.926 13.569 1.00 88.00 89 LEU A CA 1
ATOM 772 C C . LEU A 1 89 ? -7.685 -5.542 14.964 1.00 88.00 89 LEU A C 1
ATOM 774 O O . LEU A 1 89 ? -7.037 -4.934 15.811 1.00 88.00 89 LEU A O 1
ATOM 778 N N . ASP A 1 90 ? -8.171 -6.769 15.156 1.00 89.00 90 ASP A N 1
ATOM 779 C CA . ASP A 1 90 ? -8.077 -7.506 16.418 1.00 89.00 90 ASP A CA 1
ATOM 780 C C . ASP A 1 90 ? -6.611 -7.670 16.855 1.00 89.00 90 ASP A C 1
ATOM 782 O O . ASP A 1 90 ? -6.276 -7.461 18.015 1.00 89.00 90 ASP A O 1
ATOM 786 N N . SER A 1 91 ? -5.688 -7.905 15.911 1.00 87.19 91 SER A N 1
ATOM 787 C CA . SER A 1 91 ? -4.244 -8.001 16.204 1.00 87.19 91 SER A CA 1
ATOM 788 C C . SER A 1 91 ? -3.566 -6.686 16.643 1.00 87.19 91 SER A C 1
ATOM 790 O O . SER A 1 91 ? -2.363 -6.666 16.935 1.00 87.19 91 SER A O 1
ATOM 792 N N . TYR A 1 92 ? -4.313 -5.579 16.656 1.00 84.94 92 TYR A N 1
ATOM 793 C CA . TYR A 1 92 ? -3.8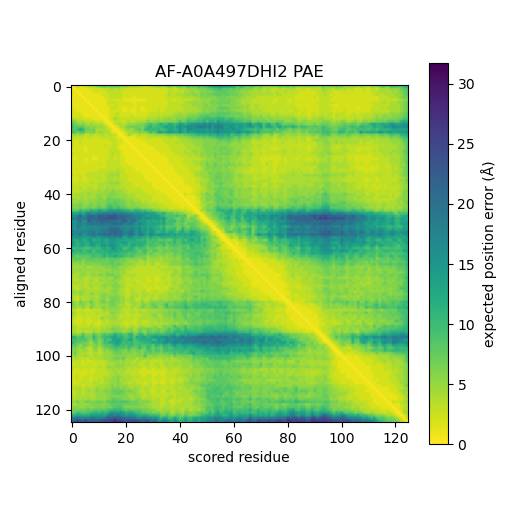73 -4.256 17.098 1.00 84.94 92 TYR A CA 1
ATOM 794 C C . TYR A 1 92 ? -4.773 -3.661 18.196 1.00 84.94 92 TYR A C 1
ATOM 796 O O . TYR A 1 92 ? -4.541 -2.512 18.565 1.00 84.94 92 TYR A O 1
ATOM 804 N N . ILE A 1 93 ? -5.752 -4.410 18.728 1.00 76.44 93 ILE A N 1
ATOM 805 C CA . ILE A 1 93 ? -6.645 -3.941 19.805 1.00 76.44 93 ILE A CA 1
ATOM 806 C C . ILE A 1 93 ? -5.853 -3.592 21.070 1.00 76.44 93 ILE A C 1
ATOM 808 O O . ILE A 1 93 ? -6.031 -2.507 21.613 1.00 76.44 93 ILE A O 1
ATOM 812 N N . ASP A 1 94 ? -4.915 -4.451 21.473 1.00 73.94 94 ASP A N 1
ATOM 813 C CA . ASP A 1 94 ? -4.134 -4.263 22.707 1.00 73.94 94 ASP A CA 1
ATOM 814 C C . ASP A 1 94 ? -2.902 -3.362 22.519 1.00 73.94 94 ASP A C 1
ATOM 816 O O . ASP A 1 94 ? -2.087 -3.191 23.426 1.00 73.94 94 ASP A O 1
ATOM 820 N N . LYS A 1 95 ? -2.713 -2.802 21.318 1.00 75.25 95 LYS A N 1
ATOM 821 C CA . LYS A 1 95 ? -1.536 -1.991 20.996 1.00 75.25 95 LYS A CA 1
ATOM 822 C C . LYS A 1 95 ? -1.831 -0.506 21.203 1.00 75.25 95 LYS A C 1
ATOM 824 O O . LYS A 1 95 ? -2.927 -0.044 20.883 1.00 75.25 95 LYS A O 1
ATOM 829 N N . PRO A 1 96 ? -0.839 0.284 21.660 1.00 71.19 96 PRO A N 1
ATOM 830 C CA . PRO A 1 96 ? -0.981 1.734 21.722 1.00 71.19 96 PRO A CA 1
ATOM 831 C C . PRO A 1 96 ? -1.347 2.284 20.340 1.00 71.19 96 PRO A C 1
ATOM 833 O O . PRO A 1 96 ? -0.946 1.714 19.319 1.00 71.19 96 PRO A O 1
ATOM 836 N N . LYS A 1 97 ? -2.101 3.397 20.317 1.00 78.56 97 LYS A N 1
ATOM 837 C CA . LYS A 1 97 ? -2.620 4.022 19.087 1.00 78.56 97 LYS A CA 1
ATOM 838 C C . LYS A 1 97 ? -1.583 3.975 17.970 1.00 78.56 97 LYS A C 1
ATOM 840 O O . LYS A 1 97 ? -0.474 4.502 18.097 1.00 78.56 97 LYS A O 1
ATOM 845 N N . VAL A 1 98 ? -1.973 3.349 16.861 1.00 84.44 98 VAL A N 1
ATOM 846 C CA . VAL A 1 98 ? -1.086 3.133 15.717 1.00 84.44 98 VAL A CA 1
ATOM 847 C C . VAL A 1 98 ? -0.744 4.466 15.052 1.00 84.44 98 VAL A C 1
ATOM 849 O O . VAL A 1 98 ? 0.321 4.586 14.460 1.00 84.44 98 VAL A O 1
ATOM 852 N N . THR A 1 99 ? -1.574 5.493 15.235 1.00 82.62 99 THR A N 1
ATOM 853 C CA . THR A 1 99 ? -1.365 6.875 14.778 1.00 82.62 99 THR A CA 1
ATOM 854 C C . THR A 1 99 ? -0.359 7.664 15.635 1.00 82.62 99 THR A C 1
ATOM 856 O O . THR A 1 99 ? -0.632 8.797 16.027 1.00 82.62 99 THR A O 1
ATOM 859 N N . ASN A 1 100 ? 0.784 7.071 15.983 1.00 88.06 100 ASN A N 1
ATOM 860 C CA . ASN A 1 100 ? 1.872 7.760 16.682 1.00 88.06 100 ASN A CA 1
ATOM 861 C C . ASN A 1 100 ? 2.936 8.271 15.693 1.00 88.06 100 ASN A C 1
ATOM 863 O O . ASN A 1 100 ? 2.982 7.847 14.539 1.00 88.06 100 ASN A O 1
ATOM 867 N N . LEU A 1 101 ? 3.802 9.180 16.147 1.00 87.75 101 LEU A N 1
ATOM 868 C CA . LEU A 1 101 ? 4.775 9.876 15.294 1.00 87.75 101 LEU A CA 1
ATOM 869 C C . LEU A 1 101 ? 5.774 8.909 14.629 1.00 87.75 101 LEU A C 1
ATOM 871 O O . LEU A 1 101 ? 6.047 9.021 13.435 1.00 87.75 101 LEU A O 1
ATOM 875 N N . LYS A 1 102 ? 6.222 7.885 15.368 1.00 88.88 102 LYS A N 1
ATOM 876 C CA . LYS A 1 102 ? 7.098 6.815 14.861 1.00 88.88 102 LYS A CA 1
ATOM 877 C C . LYS A 1 102 ? 6.449 6.048 13.705 1.00 88.88 102 LYS A C 1
ATOM 879 O O . LYS A 1 102 ? 7.066 5.853 12.663 1.00 88.88 102 LYS A O 1
ATOM 884 N N . ASN A 1 103 ? 5.201 5.624 13.872 1.00 89.06 103 ASN A N 1
ATOM 885 C CA . ASN A 1 103 ? 4.468 4.877 12.856 1.00 89.06 103 ASN A CA 1
ATOM 886 C C . ASN A 1 103 ? 4.085 5.755 11.667 1.00 89.06 103 ASN A C 1
ATOM 888 O O . ASN A 1 103 ? 4.117 5.265 10.545 1.00 89.06 103 ASN A O 1
ATOM 892 N N . THR A 1 104 ? 3.776 7.036 11.887 1.00 89.94 104 THR A N 1
ATOM 893 C CA . THR A 1 104 ? 3.582 8.006 10.801 1.00 89.94 104 THR A CA 1
ATOM 894 C C . THR A 1 104 ? 4.822 8.055 9.915 1.00 89.94 104 THR A C 1
ATOM 896 O O . THR A 1 104 ? 4.710 7.890 8.704 1.00 89.94 104 THR A O 1
ATOM 899 N N . PHE A 1 105 ? 6.008 8.194 10.514 1.00 92.31 105 PHE A N 1
ATOM 900 C CA . PHE A 1 105 ? 7.260 8.218 9.763 1.00 92.31 105 PHE A CA 1
ATOM 901 C C . PHE A 1 105 ? 7.519 6.896 9.030 1.00 92.31 105 PHE A C 1
ATOM 903 O O . PHE A 1 105 ? 7.865 6.904 7.854 1.00 92.31 105 PHE A O 1
ATOM 910 N N . LEU A 1 106 ? 7.271 5.753 9.679 1.00 92.06 106 LEU A N 1
ATOM 911 C CA . LEU A 1 106 ? 7.407 4.437 9.042 1.00 92.06 106 LEU A CA 1
ATOM 912 C C . LEU A 1 106 ? 6.450 4.241 7.861 1.00 92.06 106 LEU A C 1
ATOM 914 O O . LEU A 1 106 ? 6.861 3.714 6.830 1.00 92.06 106 LEU A O 1
ATOM 918 N N . VAL A 1 107 ? 5.183 4.642 7.997 1.00 91.50 107 V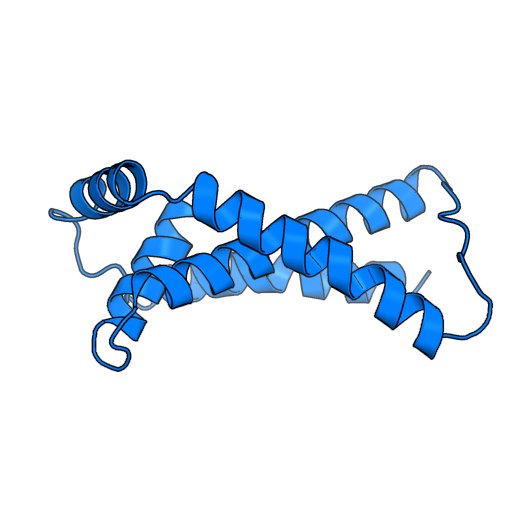AL A N 1
ATOM 919 C CA . VAL A 1 107 ? 4.190 4.541 6.919 1.00 91.50 107 VAL A CA 1
ATOM 920 C C . VAL A 1 107 ? 4.573 5.462 5.764 1.00 91.50 107 VAL A C 1
ATOM 922 O O . VAL A 1 107 ? 4.555 5.014 4.620 1.00 91.50 107 VAL A O 1
ATOM 925 N N . LEU A 1 108 ? 4.981 6.702 6.053 1.00 90.50 108 LEU A N 1
ATOM 926 C CA . LEU A 1 108 ? 5.445 7.645 5.035 1.00 90.50 108 LEU A CA 1
ATOM 927 C C . LEU A 1 108 ? 6.679 7.124 4.303 1.00 90.50 108 LEU A C 1
ATOM 929 O O . LEU A 1 108 ? 6.664 7.077 3.080 1.00 90.50 108 LEU A O 1
ATOM 933 N N . LEU A 1 109 ? 7.709 6.666 5.017 1.00 91.81 109 LEU A N 1
ATOM 934 C CA . LEU A 1 109 ? 8.892 6.075 4.391 1.00 91.81 109 LEU A CA 1
ATOM 935 C C . LEU A 1 109 ? 8.527 4.868 3.529 1.00 91.81 109 LEU A C 1
ATOM 937 O O . LEU A 1 109 ? 8.962 4.772 2.388 1.00 91.81 109 LEU A O 1
ATOM 941 N N . PHE A 1 110 ? 7.690 3.965 4.038 1.00 92.06 110 PHE A N 1
ATOM 942 C CA . PHE A 1 110 ? 7.274 2.781 3.290 1.00 92.06 110 PHE A CA 1
ATOM 943 C C . PHE A 1 110 ? 6.541 3.125 1.983 1.00 92.06 110 PHE A C 1
ATOM 945 O O . PHE A 1 110 ? 6.666 2.396 0.998 1.00 92.06 110 PHE A O 1
ATOM 952 N N . MET A 1 111 ? 5.791 4.230 1.965 1.00 90.31 111 MET A N 1
ATOM 953 C CA . MET A 1 111 ? 5.103 4.718 0.769 1.00 90.31 111 MET A CA 1
ATOM 954 C C . MET A 1 111 ? 6.023 5.509 -0.169 1.00 90.31 111 MET A C 1
ATOM 956 O O . MET A 1 111 ? 5.946 5.335 -1.382 1.00 90.31 111 MET A O 1
ATOM 960 N N . LEU A 1 112 ? 6.878 6.375 0.376 1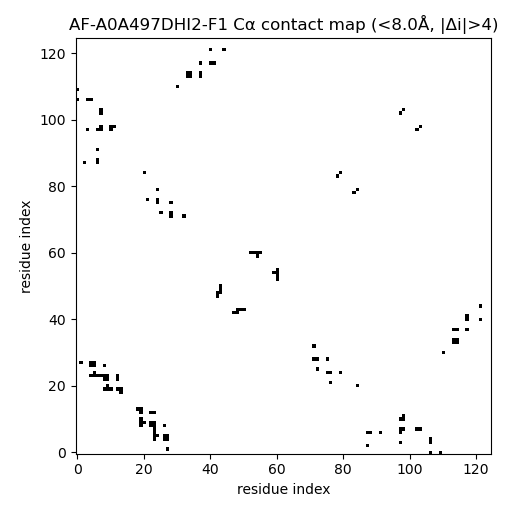.00 89.19 112 LEU A N 1
ATOM 961 C CA . LEU A 1 112 ? 7.641 7.362 -0.389 1.00 89.19 112 LEU A CA 1
ATOM 962 C C . LEU A 1 112 ? 8.994 6.848 -0.874 1.00 89.19 112 LEU A C 1
ATOM 964 O O . LEU A 1 112 ? 9.414 7.227 -1.960 1.00 89.19 112 LEU A O 1
ATOM 968 N N . VAL A 1 113 ? 9.681 5.990 -0.116 1.00 90.06 113 VAL A N 1
ATOM 969 C CA . VAL A 1 113 ? 11.028 5.512 -0.475 1.00 90.06 113 VAL A CA 1
ATOM 970 C C . VAL A 1 113 ? 11.061 4.856 -1.863 1.00 90.06 113 VAL A C 1
ATOM 972 O O . VAL A 1 113 ? 11.890 5.270 -2.671 1.00 90.06 113 VAL A O 1
ATOM 975 N N . PRO A 1 114 ? 10.154 3.920 -2.213 1.00 87.19 114 PRO A N 1
ATOM 976 C CA . PRO A 1 114 ? 10.124 3.343 -3.559 1.00 87.19 114 PRO A CA 1
ATOM 977 C C . PRO A 1 114 ? 9.904 4.399 -4.650 1.00 87.19 114 PRO A C 1
ATOM 979 O O . PRO A 1 114 ? 10.465 4.302 -5.736 1.00 87.19 114 PRO A O 1
ATOM 982 N N . LEU A 1 115 ? 9.109 5.430 -4.354 1.00 86.19 115 LEU A N 1
ATOM 983 C CA . LEU A 1 115 ? 8.793 6.500 -5.294 1.00 86.19 115 LEU A CA 1
ATOM 984 C C . LEU A 1 115 ? 9.992 7.435 -5.511 1.00 86.19 115 LEU A C 1
ATOM 986 O O . LEU A 1 115 ? 10.323 7.737 -6.652 1.00 86.19 115 LEU A O 1
ATOM 990 N N . ILE A 1 116 ? 10.681 7.834 -4.439 1.00 88.06 116 ILE A N 1
ATOM 991 C CA . ILE A 1 116 ? 11.885 8.678 -4.502 1.00 88.06 116 ILE A CA 1
ATOM 992 C C . ILE A 1 116 ? 13.012 7.948 -5.236 1.00 88.06 116 ILE A C 1
ATOM 994 O O . ILE A 1 116 ? 13.621 8.518 -6.139 1.00 88.06 116 ILE A O 1
ATOM 998 N N . ILE A 1 117 ? 13.266 6.681 -4.887 1.00 86.94 117 ILE A N 1
ATOM 999 C CA . ILE A 1 117 ? 14.296 5.873 -5.553 1.00 86.94 117 ILE A CA 1
ATOM 1000 C C . ILE A 1 117 ? 13.932 5.673 -7.027 1.00 86.94 117 ILE A C 1
ATOM 1002 O O . ILE A 1 117 ? 14.794 5.820 -7.887 1.00 86.94 117 ILE A O 1
ATOM 1006 N N . GLY A 1 118 ? 12.662 5.387 -7.332 1.00 83.75 118 GLY A N 1
ATOM 1007 C CA . GLY A 1 118 ? 12.191 5.242 -8.707 1.00 83.75 118 GLY A CA 1
ATOM 1008 C C . GLY A 1 118 ? 12.417 6.501 -9.540 1.00 83.75 118 GLY A C 1
ATOM 1009 O O . GLY A 1 118 ? 12.969 6.414 -10.629 1.00 83.75 118 GLY A O 1
ATOM 1010 N N . ILE A 1 119 ? 12.059 7.678 -9.017 1.00 84.81 119 ILE A N 1
ATOM 1011 C CA . ILE A 1 119 ? 12.315 8.953 -9.701 1.00 84.81 119 ILE A CA 1
ATOM 1012 C C . ILE A 1 119 ? 13.816 9.150 -9.914 1.00 84.81 119 ILE A C 1
ATOM 1014 O O . ILE A 1 119 ? 14.233 9.468 -11.019 1.00 84.81 119 ILE A O 1
ATOM 1018 N N . TYR A 1 120 ? 14.639 8.937 -8.887 1.00 86.50 120 TYR A N 1
ATOM 1019 C CA . TYR A 1 120 ? 16.080 9.149 -9.000 1.00 86.50 120 TYR A CA 1
ATOM 1020 C C . TYR A 1 120 ? 16.740 8.222 -10.032 1.00 86.50 120 TYR A C 1
ATOM 1022 O O . TYR A 1 120 ? 17.562 8.676 -10.824 1.00 86.50 120 TYR A O 1
ATOM 1030 N N . LEU A 1 121 ? 16.372 6.937 -10.040 1.00 83.06 121 LEU A N 1
ATOM 1031 C CA . LEU A 1 121 ? 16.944 5.952 -10.958 1.00 83.06 121 LEU A CA 1
ATOM 1032 C C . LEU A 1 121 ? 16.436 6.118 -12.392 1.00 83.06 121 LEU A C 1
ATOM 1034 O O . LEU A 1 121 ? 17.220 5.996 -13.324 1.00 83.06 121 LEU A O 1
ATOM 1038 N N . PHE A 1 122 ? 15.141 6.384 -12.584 1.00 76.94 122 PHE A N 1
ATOM 1039 C CA . PHE A 1 122 ? 14.533 6.408 -13.920 1.00 76.94 122 PHE A CA 1
ATOM 1040 C C . PHE A 1 122 ? 14.533 7.788 -14.586 1.00 76.94 122 PHE A C 1
ATOM 1042 O O . PHE A 1 122 ? 14.185 7.876 -15.757 1.00 76.94 122 PHE A O 1
ATOM 1049 N N . ASN A 1 123 ? 14.876 8.860 -13.864 1.00 71.81 123 ASN A N 1
ATOM 1050 C CA . ASN A 1 123 ? 14.998 10.208 -1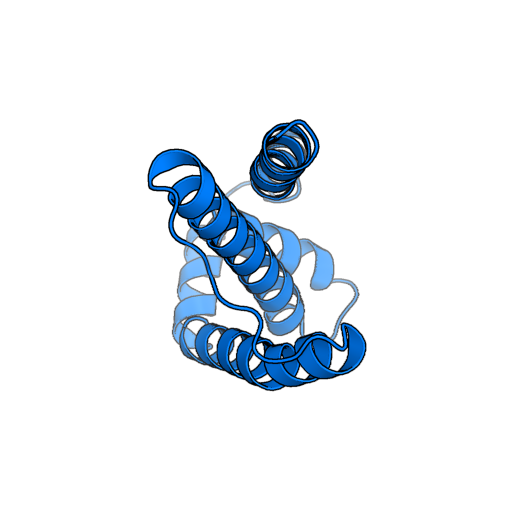4.434 1.00 71.81 123 ASN A CA 1
ATOM 1051 C C . ASN A 1 123 ? 16.443 10.564 -14.833 1.00 71.81 123 ASN A C 1
ATOM 1053 O O . ASN A 1 123 ? 16.648 11.503 -15.592 1.00 71.81 123 ASN A O 1
ATOM 1057 N N . ASN A 1 124 ? 17.433 9.826 -14.319 1.00 58.09 124 ASN A N 1
ATOM 1058 C CA . ASN A 1 124 ? 18.857 10.007 -14.628 1.00 58.09 124 ASN A CA 1
ATOM 1059 C C . ASN A 1 124 ? 19.422 8.895 -15.539 1.00 58.09 124 ASN A C 1
ATOM 1061 O O . ASN A 1 124 ? 20.639 8.811 -15.696 1.00 58.09 124 ASN A O 1
ATOM 1065 N N . GLY A 1 125 ? 18.567 8.017 -16.074 1.00 47.66 125 GLY A N 1
ATOM 1066 C CA . GLY A 1 125 ? 18.935 6.878 -16.921 1.00 47.66 125 GLY A CA 1
ATOM 1067 C C . GLY A 1 125 ? 18.268 6.916 -18.284 1.00 47.66 125 GLY A C 1
ATOM 1068 O O . GLY A 1 125 ? 17.236 7.611 -18.418 1.00 47.66 125 GLY A O 1
#

pLDDT: mean 84.73, std 7.75, range [47.66, 93.06]

Mean predicted aligned error: 6.43 Å